Protein AF-X1N0Y2-F1 (afdb_monomer)

Radius of gyration: 29.96 Å; Cα contacts (8 Å, |Δi|>4): 115; chains: 1; bounding box: 59×26×90 Å

Mean predicted aligned error: 10.68 Å

Secondary structure (DSSP, 8-state):
--HHHHHHHHHHHHHHHHHHHHHHHHHTSPPP----PPEEEEEEEETTEEEEEEEETTS-B--S-EEEEE-TTS-EEEEEE--TTSB--EE-PPP-----

pLDDT: mean 87.7, std 13.91, range [37.62, 98.56]

Solvent-accessible surface area (backbone atoms only — not comparable to full-atom values): 6073 Å² total; per-residue (Å²): 131,67,65,64,56,51,52,52,50,53,53,49,52,50,52,50,51,51,52,51,52,51,50,53,56,61,70,64,54,74,79,74,86,77,78,76,74,57,74,47,75,49,73,50,75,60,90,66,34,32,43,35,45,27,23,34,88,88,64,52,54,36,58,64,39,80,47,74,44,60,49,97,87,67,50,77,75,50,72,50,54,18,38,90,78,6,33,55,66,44,66,67,72,76,70,86,78,68,90,125

Foldseek 3Di:
DVVVVVVVVVVVVVVVVVVVVVVVVVVPPDDDDPCPFDKDKDWDDDDQKIKIFIATPVRHADFQDKDWDADPVRHTPDIGGAHNRNIDMDGNDDDPPDPD

Nearest PDB structures (foldseek):
  2hvb-assembly1_C  TM=4.425E-01  e=2.941E-01  Pyrococcus horikoshii OT3
  5uv8-assembly2_G  TM=6.196E-01  e=1.548E+00  Homo sapiens
  5uwc-assembly1_G  TM=5.992E-01  e=1.548E+00  Homo sapiens
  3nfg-assembly3_E  TM=3.554E-01  e=4.199E-01  Nakaseomyces glabratus
  3nff-assembly1_A  TM=3.205E-01  e=5.648E-01  Nakaseomyces glabratus

Structure (mmCIF, N/CA/C/O backbone):
data_AF-X1N0Y2-F1
#
_entry.id   AF-X1N0Y2-F1
#
loop_
_atom_site.group_PDB
_atom_site.id
_atom_site.type_symbol
_atom_site.label_atom_id
_atom_site.label_alt_id
_atom_site.label_comp_id
_atom_site.label_asym_id
_atom_site.label_entity_id
_atom_site.label_seq_id
_atom_site.pdbx_PDB_ins_code
_atom_site.Cartn_x
_atom_site.Cartn_y
_atom_site.Cartn_z
_atom_site.occupancy
_atom_site.B_iso_or_equiv
_atom_site.auth_seq_id
_atom_site.auth_comp_id
_atom_site.auth_asym_id
_atom_site.auth_atom_id
_atom_site.pdbx_PDB_model_num
ATOM 1 N N . MET A 1 1 ? 28.599 -12.881 -67.288 1.00 60.25 1 MET A N 1
ATOM 2 C CA . MET A 1 1 ? 27.151 -12.688 -67.087 1.00 60.25 1 MET A CA 1
ATOM 3 C C . MET A 1 1 ? 26.443 -13.780 -66.263 1.00 60.25 1 MET A C 1
ATOM 5 O O . MET A 1 1 ? 25.310 -13.562 -65.859 1.00 60.25 1 MET A O 1
ATOM 9 N N . ARG A 1 2 ? 27.064 -14.938 -65.946 1.00 67.19 2 ARG A N 1
ATOM 10 C CA . ARG A 1 2 ? 26.501 -15.932 -64.992 1.00 67.19 2 ARG A CA 1
ATOM 11 C C . ARG A 1 2 ? 27.149 -15.896 -63.589 1.00 67.19 2 ARG A C 1
ATOM 13 O O . ARG A 1 2 ? 26.472 -16.164 -62.602 1.00 67.19 2 ARG A O 1
ATOM 20 N N . LYS A 1 3 ? 28.441 -15.552 -63.487 1.00 67.25 3 LYS A N 1
ATOM 21 C CA . LYS A 1 3 ? 29.220 -15.532 -62.224 1.00 67.25 3 LYS A CA 1
ATOM 22 C C . LYS A 1 3 ? 28.894 -14.327 -61.323 1.00 67.25 3 LYS A C 1
ATOM 24 O O . LYS A 1 3 ? 28.824 -14.458 -60.107 1.00 67.25 3 LYS A O 1
ATOM 29 N N . ASP A 1 4 ? 28.636 -13.180 -61.935 1.00 74.88 4 ASP A N 1
ATOM 30 C CA . ASP A 1 4 ? 28.160 -11.927 -61.335 1.00 74.88 4 ASP A CA 1
ATOM 31 C C . ASP A 1 4 ? 26.799 -12.088 -60.645 1.00 74.88 4 ASP A C 1
ATOM 33 O O . ASP A 1 4 ? 26.610 -11.616 -59.526 1.00 74.88 4 ASP A O 1
ATOM 37 N N . ASN A 1 5 ? 25.877 -12.831 -61.260 1.00 75.94 5 ASN A N 1
ATOM 38 C CA . ASN A 1 5 ? 24.565 -13.112 -60.675 1.00 75.94 5 ASN A CA 1
ATOM 39 C C . ASN A 1 5 ? 24.638 -14.089 -59.489 1.00 75.94 5 ASN A C 1
ATOM 41 O O . ASN A 1 5 ? 23.919 -13.915 -58.507 1.00 75.94 5 ASN A O 1
ATOM 45 N N . LEU A 1 6 ? 25.537 -15.078 -59.536 1.00 81.44 6 LEU A N 1
ATOM 46 C CA . LEU A 1 6 ? 25.777 -15.989 -58.412 1.00 81.44 6 LEU A CA 1
ATOM 47 C C . LEU A 1 6 ? 26.398 -15.255 -57.213 1.00 81.44 6 LEU A C 1
ATOM 49 O O . LEU A 1 6 ? 25.919 -15.406 -56.093 1.00 81.44 6 LEU A O 1
ATOM 53 N N . SER A 1 7 ? 27.399 -14.405 -57.459 1.00 81.25 7 SER A N 1
ATOM 54 C CA . SER A 1 7 ? 28.039 -13.587 -56.420 1.00 81.25 7 SER A CA 1
ATOM 55 C C . SER A 1 7 ? 27.051 -12.618 -55.751 1.00 81.25 7 SER A C 1
ATOM 57 O O . SER A 1 7 ? 26.982 -12.538 -54.523 1.00 81.25 7 SER A O 1
ATOM 59 N N . ARG A 1 8 ? 26.185 -11.963 -56.541 1.00 81.62 8 ARG A N 1
ATOM 60 C CA . ARG A 1 8 ? 25.101 -11.113 -56.014 1.00 81.62 8 ARG A CA 1
ATOM 61 C C . ARG A 1 8 ? 24.108 -11.894 -55.150 1.00 81.62 8 ARG A C 1
ATOM 63 O O . ARG A 1 8 ? 23.723 -11.411 -54.090 1.00 81.62 8 ARG A O 1
ATOM 70 N N . ARG A 1 9 ? 23.717 -13.107 -55.564 1.00 81.81 9 ARG A N 1
ATOM 71 C CA . ARG A 1 9 ? 22.820 -13.969 -54.774 1.00 81.81 9 ARG A CA 1
ATOM 72 C C . ARG A 1 9 ? 23.451 -14.376 -53.444 1.00 81.81 9 ARG A C 1
ATOM 74 O O . ARG A 1 9 ? 22.794 -14.246 -52.419 1.00 81.81 9 ARG A O 1
ATOM 81 N N . ILE A 1 10 ? 24.719 -14.789 -53.453 1.00 85.31 10 ILE A N 1
ATOM 82 C CA . ILE A 1 10 ? 25.472 -15.141 -52.238 1.00 85.31 10 ILE A CA 1
ATOM 83 C C . ILE A 1 10 ? 25.535 -13.941 -51.278 1.00 85.31 10 ILE A C 1
ATOM 85 O O . ILE A 1 10 ? 25.199 -14.079 -50.105 1.00 85.31 10 ILE A O 1
ATOM 89 N N . SER A 1 11 ? 25.842 -12.739 -51.783 1.00 86.88 11 SER A N 1
ATOM 90 C CA . SER A 1 11 ? 25.834 -11.505 -50.981 1.00 86.88 11 SER A CA 1
ATOM 91 C C . SER A 1 11 ? 24.465 -11.204 -50.352 1.00 86.88 11 SER A C 1
ATOM 93 O O . SER A 1 11 ? 24.392 -10.828 -49.182 1.00 86.88 11 SER A O 1
ATOM 95 N N . ASN A 1 12 ? 23.371 -11.414 -51.088 1.00 90.12 12 ASN A N 1
ATOM 96 C CA . ASN A 1 12 ? 22.018 -11.194 -50.573 1.00 90.12 12 ASN A CA 1
ATOM 97 C C . ASN A 1 12 ? 21.634 -12.208 -49.485 1.00 90.12 12 ASN A C 1
ATOM 99 O O . ASN A 1 12 ? 21.025 -11.814 -48.492 1.00 90.12 12 ASN A O 1
ATOM 103 N N . TYR A 1 13 ? 22.034 -13.480 -49.617 1.00 92.88 13 TYR A N 1
ATOM 104 C CA . TYR A 1 13 ? 21.842 -14.472 -48.553 1.00 92.88 13 TYR A CA 1
ATOM 105 C C . TYR A 1 13 ? 22.622 -14.101 -47.292 1.00 92.88 13 TYR A C 1
ATOM 107 O O . TYR A 1 13 ? 22.062 -14.179 -46.205 1.00 92.88 13 TYR A O 1
ATOM 115 N N . HIS A 1 14 ? 23.861 -13.612 -47.415 1.00 91.88 14 HIS A N 1
ATOM 116 C CA . HIS A 1 14 ? 24.611 -13.119 -46.255 1.00 91.88 14 HIS A CA 1
ATOM 117 C C . HIS A 1 14 ? 23.903 -11.953 -45.561 1.00 91.88 14 HIS A C 1
ATOM 119 O O . HIS A 1 14 ? 23.784 -11.966 -44.342 1.00 91.88 14 HIS A O 1
ATOM 125 N N . LYS A 1 15 ? 23.377 -10.978 -46.311 1.00 92.44 15 LYS A N 1
ATOM 126 C CA . LYS A 1 15 ? 22.622 -9.852 -45.733 1.00 92.44 15 LYS A CA 1
ATOM 127 C C . LYS A 1 15 ? 21.349 -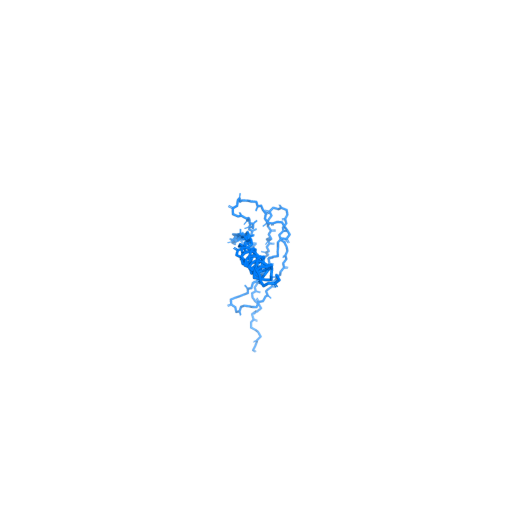10.310 -45.020 1.00 92.44 15 LYS A C 1
ATOM 129 O O . LYS A 1 15 ? 21.069 -9.825 -43.930 1.00 92.44 15 LYS A O 1
ATOM 134 N N . LEU A 1 16 ? 20.611 -11.256 -45.605 1.00 95.06 16 LEU A N 1
ATOM 135 C CA . LEU A 1 16 ? 19.421 -11.841 -44.981 1.00 95.06 16 LEU A CA 1
ATOM 136 C C . LEU A 1 16 ? 19.773 -12.617 -43.710 1.00 95.06 16 LEU A C 1
ATOM 138 O O . LEU A 1 16 ? 19.109 -12.439 -42.695 1.00 95.06 16 LEU A O 1
ATOM 142 N N . LEU A 1 17 ? 20.838 -13.421 -43.741 1.00 95.81 17 LEU A N 1
ATOM 143 C CA . LEU A 1 17 ? 21.312 -14.164 -42.575 1.00 95.81 17 LEU A CA 1
ATOM 144 C C . LEU A 1 17 ? 21.789 -13.227 -41.462 1.00 95.81 17 LEU A C 1
ATOM 146 O O . LEU A 1 17 ? 21.446 -13.448 -40.308 1.00 95.81 17 LEU A O 1
ATOM 150 N N . ILE A 1 18 ? 22.513 -12.155 -41.799 1.00 96.00 18 ILE A N 1
ATOM 151 C CA . ILE A 1 18 ? 22.944 -11.134 -40.833 1.00 96.00 18 ILE A CA 1
ATOM 152 C C . ILE A 1 18 ? 21.731 -10.404 -40.248 1.00 96.00 18 ILE A C 1
ATOM 154 O O . ILE A 1 18 ? 21.651 -10.238 -39.035 1.00 96.00 18 ILE A O 1
ATOM 158 N N . SER A 1 19 ? 20.767 -10.006 -41.082 1.00 95.81 19 SER A N 1
ATOM 159 C CA . SER A 1 19 ? 19.538 -9.351 -40.623 1.00 95.81 19 SER A CA 1
ATOM 160 C C . SER A 1 19 ? 18.719 -10.258 -39.708 1.00 95.81 19 SER A C 1
ATOM 162 O O . SER A 1 19 ? 18.186 -9.785 -38.708 1.00 95.81 19 SER A O 1
ATOM 164 N N . LEU A 1 20 ? 18.621 -11.548 -40.039 1.00 96.44 20 LEU A N 1
ATOM 165 C CA . LEU A 1 20 ? 17.901 -12.523 -39.230 1.00 96.44 20 LEU A CA 1
ATOM 166 C C . LEU A 1 20 ? 18.623 -12.770 -37.905 1.00 96.44 20 LEU A C 1
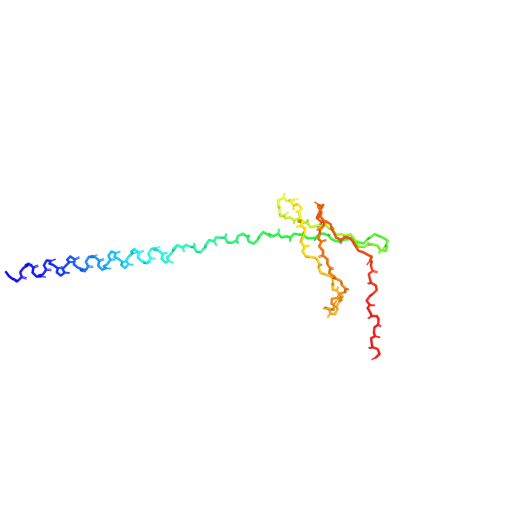ATOM 168 O O . LEU A 1 20 ? 17.975 -12.731 -36.868 1.00 96.44 20 LEU A O 1
ATOM 172 N N . ALA A 1 21 ? 19.950 -12.932 -37.935 1.00 95.88 21 ALA A N 1
ATOM 173 C CA . ALA A 1 21 ? 20.780 -13.086 -36.743 1.00 95.88 21 ALA A CA 1
ATOM 174 C C . ALA A 1 21 ? 20.667 -11.870 -35.808 1.00 95.88 21 ALA A C 1
ATOM 176 O O . ALA A 1 21 ? 20.506 -12.025 -34.597 1.00 95.88 21 ALA A O 1
ATOM 177 N N . PHE A 1 22 ? 20.695 -10.661 -36.372 1.00 95.62 22 PHE A N 1
ATOM 178 C CA . PHE A 1 22 ? 20.534 -9.420 -35.620 1.00 95.62 22 PHE A CA 1
ATOM 179 C C . PHE A 1 22 ? 19.134 -9.303 -35.006 1.00 95.62 22 PHE A C 1
ATOM 181 O O . PHE A 1 22 ? 19.007 -8.967 -33.831 1.00 95.62 22 PHE A O 1
ATOM 188 N N . LEU A 1 23 ? 18.087 -9.646 -35.763 1.00 95.19 23 LEU A N 1
ATOM 189 C CA . LEU A 1 23 ? 16.716 -9.656 -35.256 1.00 95.19 23 LEU A CA 1
ATOM 190 C C . LEU A 1 23 ? 16.536 -10.688 -34.135 1.00 95.19 23 LEU A C 1
ATOM 192 O O . LEU A 1 23 ? 15.939 -10.372 -33.111 1.00 95.19 23 LEU A O 1
ATOM 196 N N . THR A 1 24 ? 17.088 -11.896 -34.286 1.00 93.69 24 THR A N 1
ATOM 197 C CA . THR A 1 24 ? 17.060 -12.905 -33.218 1.00 93.69 24 THR A CA 1
ATOM 198 C C . THR A 1 24 ? 17.815 -12.443 -31.978 1.00 93.69 24 THR A C 1
ATOM 200 O O . THR A 1 24 ? 17.315 -12.629 -30.876 1.00 93.69 24 THR A O 1
ATOM 203 N N . LEU A 1 25 ? 18.972 -11.788 -32.132 1.00 93.06 25 LEU A N 1
ATOM 204 C CA . LEU A 1 25 ? 19.729 -11.244 -31.003 1.00 93.06 25 LEU A CA 1
ATOM 205 C C . LEU A 1 25 ? 18.947 -10.139 -30.278 1.00 93.06 25 LEU A C 1
ATOM 207 O O . LEU A 1 25 ? 18.957 -10.087 -29.051 1.00 93.06 25 LEU A O 1
ATOM 211 N N . LEU A 1 26 ? 18.238 -9.291 -31.027 1.00 91.00 26 LEU A N 1
ATOM 212 C CA . LEU A 1 26 ? 17.397 -8.234 -30.471 1.00 91.00 26 LEU A CA 1
ATOM 213 C C . LEU A 1 26 ? 16.196 -8.802 -29.700 1.00 91.00 26 LEU A C 1
ATOM 215 O O . LEU A 1 26 ? 15.866 -8.299 -28.632 1.00 91.00 26 LEU A O 1
ATOM 219 N N . LEU A 1 27 ? 15.573 -9.868 -30.211 1.00 90.19 27 LEU A N 1
ATOM 220 C CA . LEU A 1 27 ? 14.454 -10.552 -29.550 1.00 90.19 27 LEU A CA 1
ATOM 221 C C . LEU A 1 27 ? 14.880 -11.349 -28.307 1.00 90.19 27 LEU A C 1
ATOM 223 O O . LEU A 1 27 ? 14.050 -11.613 -27.442 1.00 90.19 27 LEU A O 1
ATOM 227 N N . LEU A 1 28 ? 16.156 -11.729 -28.212 1.00 86.88 28 LEU A N 1
ATOM 228 C CA . LEU A 1 28 ? 16.737 -12.408 -27.050 1.00 86.88 28 LEU A CA 1
ATOM 229 C C . LEU A 1 28 ? 17.157 -11.440 -25.931 1.00 86.88 28 LEU A C 1
ATOM 231 O O . LEU A 1 28 ? 17.619 -11.898 -24.885 1.00 86.88 28 LEU A O 1
ATOM 235 N N . MET A 1 29 ? 17.011 -10.122 -26.121 1.00 83.69 29 MET A N 1
ATOM 236 C CA . MET A 1 29 ? 17.199 -9.156 -25.038 1.00 83.69 29 MET A CA 1
ATOM 237 C C . MET A 1 29 ? 16.191 -9.473 -23.923 1.00 83.69 29 MET A C 1
ATOM 239 O O . MET A 1 29 ? 14.984 -9.459 -24.181 1.00 83.69 29 MET A O 1
ATOM 243 N N . PRO A 1 30 ? 16.642 -9.776 -22.693 1.00 76.44 30 PRO A N 1
ATOM 244 C CA . PRO A 1 30 ? 15.724 -10.067 -21.607 1.00 76.44 30 PRO A CA 1
ATOM 245 C C . PRO A 1 30 ? 14.835 -8.846 -21.369 1.00 76.44 30 PRO A C 1
ATOM 247 O O . PRO A 1 30 ? 15.331 -7.724 -21.234 1.00 76.44 30 PRO A O 1
ATOM 250 N N . ALA A 1 31 ? 13.519 -9.068 -21.302 1.00 71.75 31 ALA A N 1
ATOM 251 C CA . ALA A 1 31 ? 12.616 -8.092 -20.711 1.00 71.75 31 ALA A CA 1
ATOM 252 C C . ALA A 1 31 ? 13.174 -7.757 -19.321 1.00 71.75 31 ALA A C 1
ATOM 254 O O . ALA A 1 31 ? 13.533 -8.659 -18.562 1.00 71.75 31 ALA A O 1
ATOM 255 N N . SER A 1 32 ? 13.359 -6.469 -19.045 1.00 68.75 32 SER A N 1
ATOM 256 C CA . SER A 1 32 ? 14.024 -5.979 -17.841 1.00 68.75 32 SER A CA 1
ATOM 257 C C . SER A 1 32 ? 13.490 -6.647 -16.572 1.00 68.75 32 SER A C 1
ATOM 259 O O . S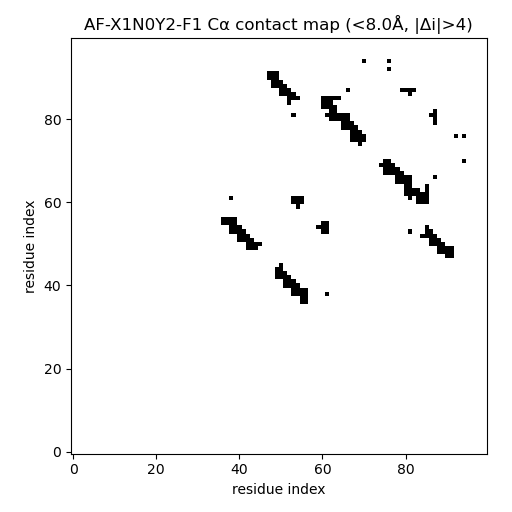ER A 1 32 ? 12.308 -6.972 -16.461 1.00 68.75 32 SER A O 1
ATOM 261 N N . VAL A 1 33 ? 14.370 -6.823 -15.581 1.00 65.19 33 VAL A N 1
ATOM 262 C CA . VAL A 1 33 ? 13.962 -7.216 -14.230 1.00 65.19 33 VAL A CA 1
ATOM 263 C C . VAL A 1 33 ? 13.072 -6.103 -13.686 1.00 65.19 33 VAL A C 1
ATOM 265 O O . VAL A 1 33 ? 13.550 -5.034 -13.306 1.00 65.19 33 VAL A O 1
ATOM 268 N N . VAL A 1 34 ? 11.762 -6.329 -13.685 1.00 66.19 34 VAL A N 1
ATOM 269 C CA . VAL A 1 34 ? 10.827 -5.441 -13.003 1.00 66.19 34 VAL A CA 1
ATOM 270 C C . VAL A 1 34 ? 11.025 -5.686 -11.512 1.00 66.19 34 VAL A C 1
ATOM 272 O O . VAL A 1 34 ? 10.591 -6.705 -10.978 1.00 66.19 34 VAL A O 1
ATOM 275 N N . PHE A 1 35 ? 11.712 -4.763 -10.837 1.00 62.22 35 PHE A N 1
ATOM 276 C CA . PHE A 1 35 ? 11.742 -4.713 -9.379 1.00 62.22 35 PHE A CA 1
ATOM 277 C C . PHE A 1 35 ? 10.340 -4.343 -8.888 1.00 62.22 35 PHE A C 1
ATOM 279 O O . PHE A 1 35 ? 10.041 -3.179 -8.609 1.00 62.22 35 PHE A O 1
ATOM 286 N N . ALA A 1 36 ? 9.459 -5.338 -8.787 1.00 66.56 36 ALA A N 1
ATOM 287 C CA . ALA A 1 36 ? 8.326 -5.248 -7.885 1.00 66.56 36 ALA A CA 1
ATOM 288 C C . ALA A 1 36 ? 8.926 -5.153 -6.476 1.00 66.56 36 ALA A C 1
ATOM 290 O O . ALA A 1 36 ? 9.293 -6.161 -5.872 1.00 66.56 36 ALA A O 1
ATOM 291 N N . HIS A 1 37 ? 9.159 -3.924 -6.012 1.00 78.50 37 HIS A N 1
ATOM 292 C CA . HIS A 1 37 ? 9.766 -3.678 -4.714 1.00 78.50 37 HIS A CA 1
ATOM 293 C C . HIS A 1 37 ? 8.847 -4.294 -3.666 1.00 78.50 37 HIS A C 1
ATOM 295 O O . HIS A 1 37 ? 7.684 -3.908 -3.544 1.00 78.50 37 HIS A O 1
ATOM 301 N N . LYS A 1 38 ? 9.353 -5.295 -2.943 1.00 88.56 38 LYS A N 1
ATOM 302 C CA . LYS A 1 38 ? 8.591 -5.944 -1.884 1.00 88.56 38 LYS A CA 1
ATOM 303 C C . LYS A 1 38 ? 8.250 -4.900 -0.822 1.00 88.56 38 LYS A C 1
ATOM 305 O O . LYS A 1 38 ? 9.153 -4.315 -0.220 1.00 88.56 38 LYS A O 1
ATOM 310 N N . VAL A 1 39 ? 6.954 -4.724 -0.595 1.00 93.25 39 VAL A N 1
ATOM 311 C CA . VAL A 1 39 ? 6.396 -3.966 0.523 1.00 93.25 39 VAL A CA 1
ATOM 312 C C . VAL A 1 39 ? 6.149 -4.930 1.676 1.00 93.25 39 VAL A C 1
ATOM 314 O O . VAL A 1 39 ? 5.596 -6.013 1.481 1.00 93.25 39 VAL A O 1
ATOM 317 N N . ASN A 1 40 ? 6.568 -4.542 2.873 1.00 96.19 40 ASN A N 1
ATOM 318 C CA . ASN A 1 40 ? 6.233 -5.220 4.115 1.00 96.19 40 ASN A CA 1
ATOM 319 C C . ASN A 1 40 ? 5.283 -4.318 4.909 1.00 96.19 40 ASN A C 1
ATOM 321 O O . ASN A 1 40 ? 5.467 -3.101 4.929 1.00 96.19 40 ASN A O 1
ATOM 325 N N . VAL A 1 41 ? 4.300 -4.923 5.572 1.00 96.94 41 VAL A N 1
ATOM 326 C CA . VAL A 1 41 ? 3.440 -4.262 6.556 1.00 96.94 41 VAL A CA 1
ATOM 327 C C . VAL A 1 41 ? 3.544 -5.032 7.866 1.00 96.94 41 VAL A C 1
ATOM 329 O O . VAL A 1 41 ? 3.401 -6.256 7.885 1.00 96.94 41 VAL A O 1
ATOM 332 N N . PHE A 1 42 ? 3.835 -4.326 8.950 1.00 97.31 42 PHE A N 1
ATOM 333 C CA . PHE A 1 42 ? 3.721 -4.849 10.305 1.00 97.31 42 PHE A CA 1
ATOM 334 C C . PHE A 1 42 ? 2.468 -4.254 10.935 1.00 97.31 42 PHE A C 1
ATOM 336 O O . PHE A 1 42 ? 2.256 -3.051 10.826 1.00 97.31 42 PHE A O 1
ATOM 343 N N . ALA A 1 43 ? 1.631 -5.083 11.550 1.00 96.62 43 ALA A N 1
ATOM 344 C CA . ALA A 1 43 ? 0.398 -4.636 12.181 1.00 96.62 43 ALA A CA 1
ATOM 345 C C . ALA A 1 43 ? 0.242 -5.279 13.557 1.00 96.62 43 ALA A C 1
ATOM 347 O O . ALA A 1 43 ? 0.474 -6.480 13.713 1.00 96.62 43 ALA A O 1
ATOM 348 N N . TYR A 1 44 ? -0.153 -4.482 14.545 1.00 96.56 44 TYR A N 1
ATOM 349 C CA . TYR A 1 44 ? -0.343 -4.919 15.924 1.00 96.56 44 TYR A CA 1
ATOM 350 C C . TYR A 1 44 ? -1.460 -4.113 16.584 1.00 96.56 44 TYR A C 1
ATOM 352 O O . TYR A 1 44 ? -1.747 -2.986 16.189 1.00 96.56 44 TYR A O 1
ATOM 360 N N . ALA A 1 45 ? -2.118 -4.709 17.574 1.00 95.81 45 ALA A N 1
ATOM 361 C CA . ALA A 1 45 ? -3.184 -4.061 18.325 1.00 95.81 45 ALA A CA 1
ATOM 362 C C . ALA A 1 45 ? -2.677 -3.640 19.708 1.00 95.81 45 ALA A C 1
ATOM 364 O O . ALA A 1 45 ? -2.073 -4.446 20.416 1.00 95.81 45 ALA A O 1
ATOM 365 N N . GLU A 1 46 ? -2.973 -2.403 20.096 1.00 96.06 46 GLU A N 1
ATOM 366 C CA . GLU A 1 46 ? -2.773 -1.887 21.447 1.00 96.06 46 GLU A CA 1
ATOM 367 C C . GLU A 1 46 ? -4.039 -1.130 21.874 1.00 96.06 46 GLU A C 1
ATOM 369 O O . GLU A 1 46 ? -4.438 -0.135 21.265 1.00 96.06 46 GLU A O 1
ATOM 374 N N . GLY A 1 47 ? -4.716 -1.647 22.904 1.00 93.38 47 GLY A N 1
ATOM 375 C CA . GLY A 1 47 ? -6.040 -1.168 23.303 1.00 93.38 47 GLY A CA 1
ATOM 376 C C . GLY A 1 47 ? -7.067 -1.319 22.177 1.00 93.38 47 GLY A C 1
ATOM 377 O O . GLY A 1 47 ? -7.192 -2.388 21.581 1.00 93.38 47 GLY A O 1
ATOM 378 N N . ASP A 1 48 ? -7.784 -0.235 21.882 1.00 93.31 48 ASP A N 1
ATOM 379 C CA . ASP A 1 48 ? -8.783 -0.173 20.808 1.00 93.31 48 ASP A CA 1
ATOM 380 C C . ASP A 1 48 ? -8.189 0.247 19.453 1.00 93.31 48 ASP A C 1
ATOM 382 O O . ASP A 1 48 ? -8.934 0.441 18.492 1.00 93.31 48 ASP A O 1
ATOM 386 N N . THR A 1 49 ? -6.866 0.397 19.348 1.00 95.69 49 THR A N 1
ATOM 387 C CA . THR A 1 49 ? -6.191 0.871 18.135 1.00 95.69 49 THR A CA 1
ATOM 388 C C . THR A 1 49 ? -5.366 -0.244 17.505 1.00 95.69 49 THR A C 1
ATOM 390 O O . THR A 1 49 ? -4.607 -0.946 18.171 1.00 95.69 49 THR A O 1
ATOM 393 N N . VAL A 1 50 ? -5.495 -0.389 16.190 1.00 96.62 50 VAL A N 1
ATOM 394 C CA . VAL A 1 50 ? -4.590 -1.170 15.352 1.00 96.62 50 VAL A CA 1
ATOM 395 C C . VAL A 1 50 ? -3.574 -0.216 14.744 1.00 96.62 50 VAL A C 1
ATOM 397 O O . VAL A 1 50 ? -3.931 0.724 14.030 1.00 96.62 50 VAL A O 1
ATOM 400 N N . TYR A 1 51 ? -2.307 -0.476 15.031 1.00 97.88 51 TYR A N 1
ATOM 401 C CA . TYR A 1 51 ? -1.174 0.240 14.475 1.00 97.88 51 TYR A CA 1
ATOM 402 C C . TYR A 1 51 ? -0.637 -0.510 13.266 1.00 97.88 51 TYR A C 1
ATOM 404 O O . TYR A 1 51 ? -0.630 -1.745 13.247 1.00 97.88 51 TYR A O 1
ATOM 412 N N . THR A 1 52 ? -0.177 0.229 12.260 1.00 98.12 52 THR A N 1
ATOM 413 C CA . THR A 1 52 ? 0.458 -0.359 11.079 1.00 98.12 52 THR A CA 1
ATOM 414 C C . THR A 1 52 ? 1.714 0.403 10.706 1.00 98.12 52 THR A C 1
ATOM 416 O O . THR A 1 52 ? 1.685 1.628 10.664 1.00 98.12 52 THR A O 1
ATOM 419 N N . GLU A 1 53 ? 2.756 -0.310 10.298 1.00 98.19 53 GLU A N 1
ATOM 420 C CA . GLU A 1 53 ? 3.987 0.267 9.769 1.00 98.19 53 GLU A CA 1
ATOM 421 C C . GLU A 1 53 ? 4.340 -0.391 8.436 1.00 98.19 53 GLU A C 1
ATOM 423 O O . GLU A 1 53 ? 4.564 -1.602 8.365 1.00 98.19 53 GLU A O 1
ATOM 428 N N . SER A 1 54 ? 4.413 0.412 7.375 1.00 98.19 54 SER A N 1
ATOM 429 C CA . SER A 1 54 ? 4.699 -0.054 6.017 1.00 98.19 54 SER A CA 1
ATOM 430 C C . SER A 1 54 ? 6.065 0.426 5.530 1.00 98.19 54 SER A C 1
ATOM 432 O O . SER A 1 54 ? 6.382 1.618 5.570 1.00 98.19 54 SER A O 1
ATOM 434 N N . TYR A 1 55 ? 6.879 -0.504 5.030 1.00 97.38 55 TYR A N 1
ATOM 435 C CA . TYR A 1 55 ? 8.251 -0.238 4.592 1.00 97.38 55 TYR A CA 1
ATOM 436 C C . TYR A 1 55 ? 8.688 -1.158 3.442 1.00 97.38 55 TYR A C 1
ATOM 438 O O . TYR A 1 55 ? 8.234 -2.297 3.307 1.00 97.38 55 TYR A O 1
ATOM 446 N N . PHE A 1 56 ? 9.593 -0.666 2.601 1.00 95.38 56 PHE A N 1
ATOM 447 C CA . PHE A 1 56 ? 10.283 -1.459 1.587 1.00 95.38 56 PHE A CA 1
ATOM 448 C C . PHE A 1 56 ? 11.395 -2.305 2.219 1.00 95.38 56 PHE A C 1
ATOM 450 O O . PHE A 1 56 ? 11.762 -2.125 3.375 1.00 95.38 56 PHE A O 1
ATOM 457 N N . SER A 1 57 ? 11.946 -3.262 1.471 1.00 92.44 57 SER A N 1
ATOM 458 C CA . SER A 1 57 ? 12.950 -4.20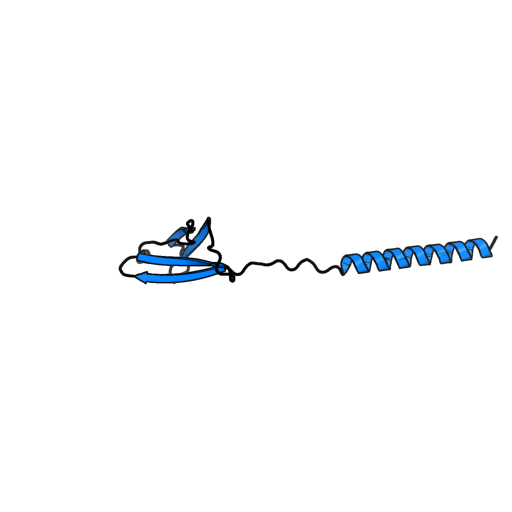2 2.011 1.00 92.44 57 SER A CA 1
ATOM 459 C C . SER A 1 57 ? 14.269 -3.552 2.453 1.00 92.44 57 SER A C 1
ATOM 461 O O . SER A 1 57 ? 15.029 -4.175 3.185 1.00 92.44 57 SER A O 1
ATOM 463 N N . ASP A 1 58 ? 14.533 -2.316 2.034 1.00 92.69 58 ASP A N 1
ATOM 464 C CA . ASP A 1 58 ? 15.664 -1.491 2.471 1.00 92.69 58 ASP A CA 1
ATOM 465 C C . ASP A 1 58 ? 15.357 -0.657 3.736 1.00 92.69 58 ASP A C 1
ATOM 467 O O . ASP A 1 58 ? 16.218 0.076 4.216 1.00 92.69 58 ASP A O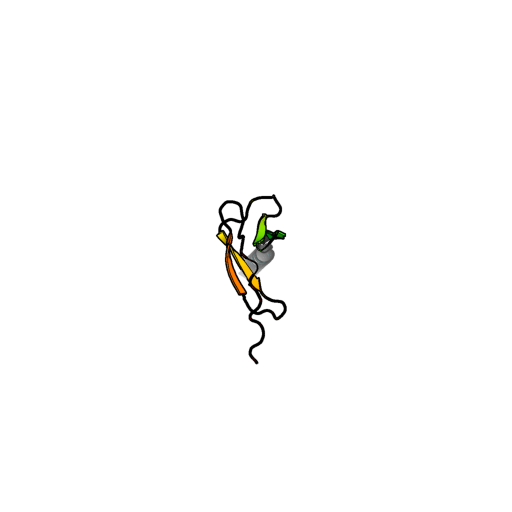 1
ATOM 471 N N . GLY A 1 59 ? 14.138 -0.761 4.277 1.00 94.69 59 GLY A N 1
ATOM 472 C CA . GLY A 1 59 ? 13.659 0.005 5.429 1.00 94.69 59 GLY A CA 1
ATOM 473 C C . GLY A 1 59 ? 13.017 1.351 5.078 1.00 94.69 59 GLY A C 1
ATOM 474 O O . GLY A 1 59 ? 12.471 2.007 5.969 1.00 94.69 59 GLY A O 1
ATOM 475 N N . THR A 1 60 ? 13.024 1.765 3.806 1.00 95.94 60 THR A N 1
ATOM 476 C CA . THR A 1 60 ? 12.388 3.015 3.370 1.00 95.94 60 THR A CA 1
ATOM 477 C C . THR A 1 60 ? 10.882 2.959 3.636 1.00 95.94 60 THR A C 1
ATOM 479 O O . THR A 1 60 ? 10.214 1.996 3.257 1.00 95.94 60 THR A O 1
ATOM 482 N N . LYS A 1 61 ? 10.321 3.993 4.276 1.00 97.81 61 LYS A N 1
ATOM 483 C CA . LYS A 1 61 ? 8.884 4.060 4.588 1.00 97.81 61 LYS A CA 1
ATOM 484 C C . LYS A 1 61 ? 8.039 4.158 3.316 1.00 97.81 61 LYS A C 1
ATOM 486 O O . LYS A 1 61 ? 8.359 4.918 2.400 1.00 97.81 61 LYS A O 1
ATOM 491 N N . VAL A 1 62 ? 6.937 3.411 3.270 1.00 97.38 62 VAL A N 1
ATOM 492 C CA . VAL A 1 62 ? 5.975 3.483 2.163 1.00 97.38 62 VAL A CA 1
ATOM 493 C C . VAL A 1 62 ? 5.058 4.669 2.408 1.00 97.38 62 VAL A C 1
ATOM 495 O O . VAL A 1 62 ? 4.185 4.588 3.260 1.00 97.38 62 VAL A O 1
ATOM 498 N N . LYS A 1 63 ? 5.224 5.756 1.658 1.00 97.81 63 LYS A N 1
ATOM 499 C CA . LYS A 1 63 ? 4.410 6.974 1.795 1.00 97.81 63 LYS A CA 1
ATOM 500 C C . LYS A 1 63 ? 3.267 6.986 0.789 1.00 97.81 63 LYS A C 1
ATOM 502 O O . LYS A 1 63 ? 3.487 6.707 -0.391 1.00 97.81 63 LYS A O 1
ATOM 507 N N . GLY A 1 64 ? 2.055 7.314 1.232 1.00 97.81 64 GLY A N 1
ATOM 508 C CA . GLY A 1 64 ? 0.871 7.359 0.370 1.00 97.81 64 GLY A CA 1
ATOM 509 C C . GLY A 1 64 ? 0.439 5.997 -0.191 1.00 97.81 64 GLY A C 1
ATOM 510 O O . GLY A 1 64 ? -0.351 5.957 -1.139 1.00 97.81 64 GLY A O 1
ATOM 511 N N . GLY A 1 65 ? 0.956 4.896 0.363 1.00 96.56 65 GLY A N 1
ATOM 512 C CA . GLY A 1 65 ? 0.600 3.533 -0.014 1.00 96.56 65 GLY A CA 1
ATOM 513 C C . GLY A 1 65 ? -0.817 3.203 0.430 1.00 96.56 65 GLY A C 1
ATOM 514 O O . GLY A 1 65 ? -1.245 3.627 1.497 1.00 96.56 65 GLY A O 1
ATOM 515 N N . ILE A 1 66 ? -1.561 2.471 -0.396 1.00 97.31 66 ILE A N 1
ATOM 516 C CA . ILE A 1 66 ? -2.949 2.116 -0.092 1.00 97.31 66 ILE A CA 1
ATOM 517 C C . ILE A 1 66 ? -2.957 0.969 0.919 1.00 97.31 66 ILE A C 1
ATOM 519 O O . ILE A 1 66 ? -2.356 -0.076 0.670 1.00 97.31 66 ILE A O 1
ATOM 523 N N . VAL A 1 67 ? -3.674 1.158 2.023 1.00 97.38 67 VAL A N 1
ATOM 524 C CA . VAL A 1 67 ? -3.951 0.111 3.010 1.00 97.38 67 VAL A CA 1
ATOM 525 C C . VAL A 1 67 ? -5.441 -0.184 2.986 1.00 97.38 67 VAL A C 1
ATOM 527 O O . VAL A 1 67 ? -6.266 0.724 3.077 1.00 97.38 67 VAL A O 1
ATOM 530 N N . GLU A 1 68 ? -5.781 -1.462 2.860 1.00 96.75 68 GLU A N 1
ATOM 531 C CA . GLU A 1 68 ? -7.154 -1.954 2.883 1.00 96.75 68 GLU A CA 1
ATOM 532 C C . GLU A 1 68 ? -7.293 -2.987 3.996 1.00 96.75 68 GLU A C 1
ATOM 534 O O . GLU A 1 68 ? -6.479 -3.905 4.107 1.00 96.75 68 GLU A O 1
ATOM 539 N N . VAL A 1 69 ? -8.329 -2.838 4.817 1.00 95.31 69 VAL A N 1
ATOM 540 C CA . VAL A 1 69 ? -8.605 -3.734 5.942 1.00 95.31 69 VAL A CA 1
ATOM 541 C C . VAL A 1 69 ? -9.841 -4.549 5.613 1.00 95.31 69 VAL A C 1
ATOM 543 O O . VAL A 1 69 ? -10.870 -3.997 5.215 1.00 95.31 69 VAL A O 1
ATOM 546 N N . TYR A 1 70 ? -9.741 -5.857 5.809 1.00 93.81 70 TYR A N 1
ATOM 547 C CA . TYR A 1 70 ? -10.800 -6.816 5.537 1.00 93.81 70 TYR A CA 1
ATOM 548 C C . TYR A 1 70 ? -11.140 -7.599 6.806 1.00 93.81 70 TYR A C 1
ATOM 550 O O . TYR A 1 70 ? -10.269 -7.829 7.647 1.00 93.81 70 TYR A O 1
ATOM 558 N N . ASP A 1 71 ? -12.398 -8.011 6.946 1.00 91.19 71 ASP A N 1
ATOM 559 C CA . ASP A 1 71 ? -12.781 -8.994 7.958 1.00 91.19 71 ASP A CA 1
ATOM 560 C C . ASP A 1 71 ? -12.397 -10.426 7.538 1.00 91.19 71 ASP A C 1
ATOM 562 O O . ASP A 1 71 ? -11.885 -10.676 6.445 1.00 91.19 71 ASP A O 1
ATOM 566 N N . SER A 1 72 ? -12.667 -11.393 8.418 1.00 91.25 72 SER A N 1
ATOM 567 C CA . SER A 1 72 ? -12.379 -12.814 8.165 1.00 91.25 72 SER A CA 1
ATOM 568 C C . SER A 1 72 ? -13.130 -13.421 6.972 1.00 91.25 72 SER A C 1
ATOM 570 O O . SER A 1 72 ? -12.731 -14.477 6.488 1.00 91.25 72 SER A O 1
ATOM 572 N N . GLN A 1 73 ? -14.207 -12.782 6.506 1.00 95.00 73 GLN A N 1
ATOM 573 C CA . GLN A 1 73 ? -15.013 -13.225 5.367 1.00 95.00 73 GLN A CA 1
ATOM 574 C C . GLN A 1 73 ? -14.584 -12.543 4.058 1.00 95.00 73 GLN A C 1
ATOM 576 O O . GLN A 1 73 ? -15.147 -12.826 3.002 1.00 95.00 73 GLN A O 1
ATOM 581 N N . GLY A 1 74 ? -13.583 -11.657 4.107 1.00 93.50 74 GLY A N 1
ATOM 582 C CA . GLY A 1 74 ? -13.122 -10.889 2.953 1.00 93.50 74 GLY A CA 1
ATOM 583 C C . GLY A 1 74 ? -13.965 -9.645 2.662 1.00 93.50 74 GLY A C 1
ATOM 584 O O . GLY A 1 74 ? -13.828 -9.059 1.587 1.00 93.50 74 GLY A O 1
ATOM 585 N N . THR A 1 75 ? -14.813 -9.202 3.593 1.00 93.69 75 THR A N 1
ATOM 586 C CA . THR A 1 75 ? -15.542 -7.933 3.460 1.00 93.69 75 THR A CA 1
ATOM 587 C C . THR A 1 75 ? -14.607 -6.775 3.777 1.00 93.69 75 THR A C 1
ATOM 589 O O . THR A 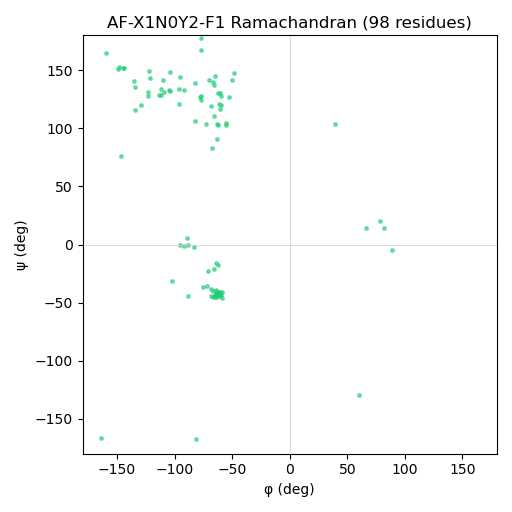1 75 ? -13.978 -6.751 4.835 1.00 93.69 75 THR A O 1
ATOM 592 N N . LYS A 1 76 ? -14.524 -5.785 2.884 1.00 94.25 76 LYS A N 1
ATOM 593 C CA 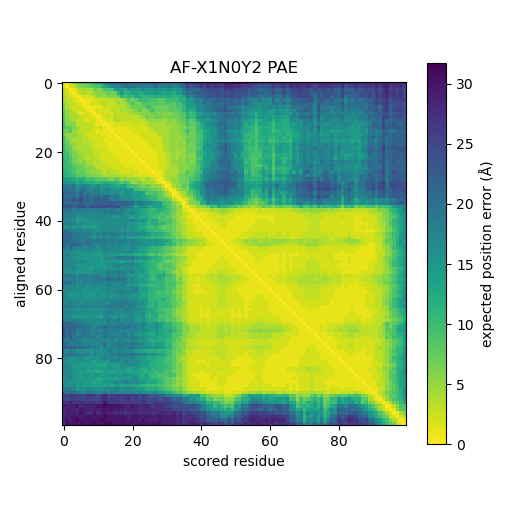. LYS A 1 76 ? -13.732 -4.571 3.120 1.00 94.25 76 LYS A CA 1
ATOM 594 C C . LYS A 1 76 ? -14.369 -3.739 4.235 1.00 94.25 76 LYS A C 1
ATOM 596 O O . LYS A 1 76 ? -15.497 -3.279 4.087 1.00 94.25 76 LYS A O 1
ATOM 601 N N . LEU A 1 77 ? -13.630 -3.530 5.322 1.00 93.88 77 LEU A N 1
ATOM 602 C CA . LEU A 1 77 ? -14.055 -2.738 6.478 1.00 93.88 77 LEU A CA 1
ATOM 603 C C . LEU A 1 77 ? -13.703 -1.258 6.309 1.00 93.88 77 LEU A C 1
ATOM 605 O O . LEU A 1 77 ? -14.524 -0.390 6.591 1.00 93.88 77 LEU A O 1
ATOM 609 N N . LEU A 1 78 ? -12.484 -0.969 5.844 1.00 95.38 78 LEU A N 1
ATOM 610 C CA . LEU A 1 78 ? -12.003 0.390 5.601 1.00 95.38 78 LEU A CA 1
ATOM 611 C C . LEU A 1 78 ? -10.820 0.394 4.624 1.00 95.38 78 LEU A C 1
ATOM 613 O O . LEU A 1 78 ? -10.190 -0.637 4.378 1.00 95.38 78 LEU A O 1
ATOM 617 N N . ALA A 1 79 ? -10.510 1.568 4.084 1.00 96.81 79 ALA A N 1
ATOM 618 C CA . ALA A 1 79 ? -9.316 1.797 3.283 1.00 96.81 79 ALA A CA 1
ATOM 619 C C . ALA A 1 79 ? -8.764 3.204 3.533 1.00 96.81 79 ALA A C 1
ATOM 621 O O . ALA A 1 79 ? -9.517 4.132 3.835 1.00 96.81 79 ALA A O 1
ATOM 622 N N . GLY A 1 80 ? -7.457 3.366 3.366 1.00 97.06 80 GLY A N 1
ATOM 623 C CA . GLY A 1 80 ? -6.793 4.656 3.475 1.00 97.06 80 GLY A CA 1
ATOM 624 C C . GLY A 1 80 ? -5.396 4.638 2.876 1.00 97.06 80 GLY A C 1
ATOM 625 O O . GLY A 1 80 ? -5.042 3.732 2.118 1.00 97.06 80 GLY A O 1
ATOM 626 N N . LYS A 1 81 ? -4.621 5.679 3.177 1.00 98.44 81 LYS A N 1
ATOM 627 C CA . LYS A 1 81 ? -3.242 5.821 2.714 1.00 98.44 81 LYS A CA 1
ATOM 628 C C . LYS A 1 81 ? -2.296 5.949 3.893 1.00 98.44 81 LYS A C 1
ATOM 630 O O . LYS A 1 81 ? -2.643 6.611 4.867 1.00 98.44 81 LYS A O 1
ATOM 635 N N . THR A 1 82 ? -1.110 5.368 3.761 1.00 98.44 82 THR A N 1
ATOM 636 C CA . THR A 1 82 ? -0.031 5.581 4.719 1.00 98.44 82 THR A CA 1
ATOM 637 C C . THR A 1 82 ? 0.445 7.029 4.706 1.00 98.44 82 THR A C 1
ATOM 639 O O . THR A 1 82 ? 0.483 7.680 3.655 1.00 98.44 82 THR A O 1
ATOM 642 N N . ASP A 1 83 ? 0.818 7.526 5.877 1.00 98.56 83 ASP A N 1
ATOM 643 C CA . ASP A 1 83 ? 1.370 8.859 6.068 1.00 98.56 83 ASP A CA 1
ATOM 644 C C . ASP A 1 83 ? 2.878 8.931 5.735 1.00 98.56 83 ASP A C 1
ATOM 646 O O . ASP A 1 83 ? 3.466 8.026 5.133 1.00 98.56 83 ASP A O 1
ATOM 650 N N . GLU A 1 84 ? 3.522 10.035 6.121 1.00 98.25 84 GLU A N 1
ATOM 651 C CA . GLU A 1 84 ? 4.955 10.268 5.909 1.00 98.25 84 GLU A CA 1
ATOM 652 C C . GLU A 1 84 ? 5.869 9.304 6.685 1.00 98.25 84 GLU A C 1
ATOM 654 O O . GLU A 1 84 ? 7.021 9.108 6.286 1.00 98.25 84 GLU A O 1
ATOM 659 N N . ASN A 1 85 ? 5.367 8.682 7.753 1.00 98.06 85 ASN A N 1
ATOM 660 C CA . ASN A 1 85 ? 6.074 7.679 8.550 1.00 98.06 85 ASN A CA 1
ATOM 661 C C . ASN A 1 85 ? 5.803 6.249 8.057 1.00 98.06 85 ASN A C 1
ATOM 663 O O . ASN A 1 85 ? 6.384 5.292 8.575 1.00 98.06 85 ASN A O 1
ATOM 667 N N . GLY A 1 86 ? 4.974 6.100 7.021 1.00 98.19 86 GLY A N 1
ATOM 668 C CA . GLY A 1 86 ? 4.529 4.811 6.511 1.00 98.19 86 GLY A CA 1
ATOM 669 C C . GLY A 1 86 ? 3.427 4.176 7.352 1.00 98.19 86 GLY A C 1
ATOM 670 O O . GLY A 1 86 ? 3.233 2.963 7.271 1.00 98.19 86 GLY A O 1
ATOM 671 N N . GLU A 1 87 ? 2.720 4.971 8.153 1.00 98.44 87 GLU A N 1
ATOM 672 C CA . GLU A 1 87 ? 1.716 4.499 9.098 1.00 98.44 87 GLU A CA 1
ATOM 673 C C . GLU A 1 87 ? 0.293 4.751 8.608 1.00 98.44 87 GLU A C 1
ATOM 675 O O . GLU A 1 87 ? 0.004 5.731 7.924 1.00 98.44 87 GLU A O 1
ATOM 680 N N . PHE A 1 88 ? -0.615 3.859 8.984 1.00 98.12 88 PHE A N 1
ATOM 681 C CA . PHE A 1 88 ? -2.052 3.995 8.787 1.00 98.12 88 PHE A CA 1
ATOM 682 C C . PHE A 1 88 ? -2.777 3.338 9.965 1.00 98.12 88 PHE A C 1
ATOM 684 O O . PHE A 1 88 ? -3.279 2.219 9.887 1.00 98.12 88 PHE A O 1
ATOM 691 N N . ASN A 1 89 ? -2.783 4.039 11.094 1.00 97.50 89 ASN A N 1
ATOM 692 C CA . ASN A 1 89 ? -3.359 3.535 12.336 1.00 97.50 89 ASN A CA 1
ATOM 693 C C . ASN A 1 89 ? -4.879 3.758 12.336 1.00 97.50 89 ASN A C 1
ATOM 695 O O . ASN A 1 89 ? -5.362 4.814 11.917 1.00 97.50 89 ASN A O 1
ATOM 699 N N . PHE A 1 90 ? -5.645 2.776 12.807 1.00 95.69 90 PHE A N 1
ATOM 700 C CA . PHE A 1 90 ? -7.107 2.836 12.820 1.00 95.69 90 PHE A CA 1
ATOM 701 C C . PHE A 1 90 ? -7.686 2.161 14.063 1.00 95.69 90 PHE A C 1
ATOM 703 O O . PHE A 1 90 ? -7.105 1.231 14.611 1.00 95.69 90 PHE A O 1
ATOM 710 N N . PHE A 1 91 ? -8.859 2.610 14.511 1.00 92.38 91 PHE A N 1
ATOM 711 C CA . PHE A 1 91 ? -9.572 1.938 15.597 1.00 92.38 91 PHE A CA 1
ATOM 712 C C . PHE A 1 91 ? -10.035 0.553 15.160 1.00 92.38 91 PHE A C 1
ATOM 714 O O . PHE A 1 91 ? -10.524 0.393 14.041 1.00 92.38 91 PHE A O 1
ATOM 721 N N . HIS A 1 92 ? -9.936 -0.430 16.051 1.00 80.44 92 HIS A N 1
ATOM 722 C CA . HIS A 1 92 ? -10.468 -1.764 15.832 1.00 80.44 92 HIS A CA 1
ATOM 723 C C . HIS A 1 92 ? -11.959 -1.662 15.492 1.00 80.44 92 HIS A C 1
ATOM 725 O O . HIS A 1 92 ? -12.810 -1.408 16.348 1.00 80.44 92 HIS A O 1
ATOM 731 N N . LEU A 1 93 ? -12.280 -1.836 14.211 1.00 76.88 93 LEU A N 1
ATOM 732 C CA . LEU A 1 93 ? -13.657 -1.829 13.762 1.00 76.88 93 LEU A CA 1
ATOM 733 C C . LEU A 1 93 ? -14.272 -3.168 14.138 1.00 76.88 93 LEU A C 1
ATOM 735 O O . LEU A 1 93 ? -13.780 -4.224 13.741 1.00 76.88 93 LEU A O 1
ATOM 739 N N . LYS A 1 94 ? -15.379 -3.132 14.881 1.00 66.62 94 LYS A N 1
ATOM 740 C CA . LYS A 1 94 ? -16.216 -4.321 15.016 1.00 66.62 94 LYS A CA 1
ATOM 741 C C . LYS A 1 94 ? -16.676 -4.706 13.614 1.00 66.62 94 LYS A C 1
ATOM 743 O O . LYS A 1 94 ? -17.206 -3.857 12.895 1.00 66.62 94 LYS A O 1
ATOM 748 N N . SER A 1 95 ? -16.479 -5.968 13.233 1.00 56.09 95 SER A N 1
ATOM 749 C CA . SER A 1 95 ? -17.111 -6.505 12.027 1.00 56.09 95 SER A CA 1
ATOM 750 C C . SER A 1 95 ? -18.606 -6.170 12.079 1.00 56.09 95 SER A C 1
ATOM 752 O O . SER A 1 95 ? -19.175 -6.230 13.177 1.00 56.09 95 SER A O 1
ATOM 754 N N . PRO A 1 96 ? -19.254 -5.810 10.955 1.00 57.09 96 PRO A N 1
ATOM 755 C CA . PRO A 1 96 ? -20.703 -5.688 10.917 1.00 57.09 96 PRO A CA 1
ATOM 756 C C . PRO A 1 96 ? -21.272 -7.028 11.381 1.00 57.09 96 PRO A C 1
ATOM 758 O O . PRO A 1 96 ? -21.185 -8.033 10.679 1.00 57.09 96 PRO A O 1
ATOM 761 N N . VAL A 1 97 ? -21.743 -7.082 12.624 1.00 53.03 97 VAL A N 1
ATOM 762 C CA . VAL A 1 97 ? -22.297 -8.303 13.196 1.00 53.03 97 VAL A CA 1
ATOM 763 C C . VAL A 1 97 ? -23.558 -8.601 12.400 1.00 53.03 97 VAL A 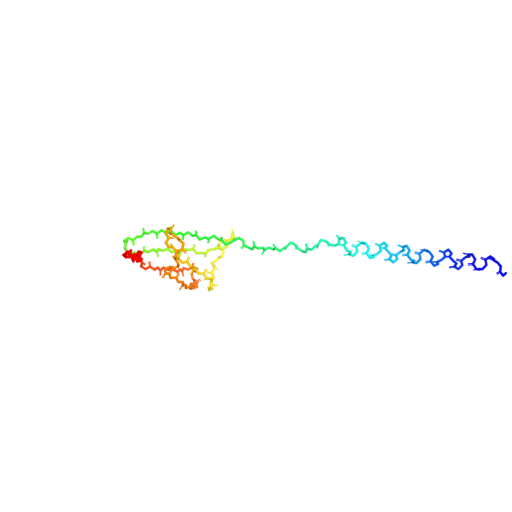C 1
ATOM 765 O O . VAL A 1 97 ? -24.505 -7.831 12.484 1.00 53.03 97 VAL A O 1
ATOM 768 N N . GLY A 1 98 ? -23.514 -9.673 11.604 1.00 49.66 98 GLY A N 1
ATOM 769 C CA . GLY A 1 98 ? -24.646 -10.383 11.010 1.00 49.66 98 GLY A CA 1
A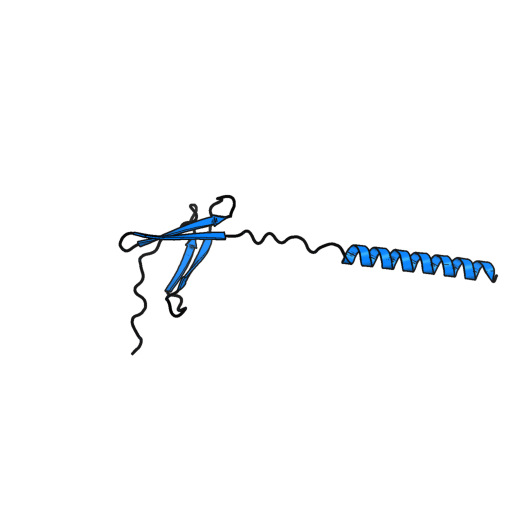TOM 770 C C . GLY A 1 98 ? -25.801 -9.519 10.502 1.00 49.66 98 GLY A C 1
ATOM 771 O O . GLY A 1 98 ? -26.681 -9.125 11.264 1.00 49.66 98 GLY A O 1
ATOM 772 N N . SER A 1 99 ? -25.894 -9.351 9.182 1.00 37.62 99 SER A N 1
ATOM 773 C CA . SER A 1 99 ? -27.226 -9.297 8.576 1.00 37.62 99 SER A CA 1
ATOM 774 C C . SER A 1 99 ? -27.887 -10.657 8.821 1.00 37.62 99 SER A C 1
ATOM 776 O O . SER A 1 99 ? -27.448 -11.650 8.248 1.00 37.62 99 SER A O 1
ATOM 778 N N . ILE A 1 100 ? -28.806 -10.655 9.793 1.00 41.94 100 ILE A N 1
ATOM 779 C CA . ILE A 1 100 ? -29.951 -11.557 10.022 1.00 41.94 100 ILE A CA 1
ATOM 780 C C . ILE A 1 100 ? -30.149 -12.699 9.021 1.00 41.94 100 ILE A C 1
ATOM 782 O O . ILE A 1 100 ? -30.266 -12.418 7.809 1.00 41.94 100 ILE A O 1
#

Organism: NCBI:txid412755

Sequence (100 aa):
MRKDNLSRRISNYHKLLISLAFLTLLLLMPASVVFAHKVNVFAYAEGDTVYTESYFSDGTKVKGGIVEVYDSQGTKLLAGKTDENGEFNFFHLKSPVGSI